Protein AF-A0A357HH39-F1 (afdb_monomer_lite)

Foldseek 3Di:
DDDDDDDDQPAAQPEEDQDLVPAAARYAHDQDDDPVDGSVVCPVSSVVRHHRD

Sequence (53 aa):
MTQLIGKEPTSPITGIATDSRECITGDLYVALKGEQVDGHQFIQQAKDNGAVA

Radius of gyration: 11.98 Å; chains: 1; bounding box: 33×20×28 Å

pLDDT: mean 95.76, std 4.82, range [71.0, 98.69]

Secondary structure (DSSP, 8-state):
-----SPPPSS---EEESSTTT--TTEEE---B-SS-BGGGGHHHHHHTT---

Structure (mmCIF, N/CA/C/O backbone):
data_AF-A0A357HH39-F1
#
_entry.id   AF-A0A357HH39-F1
#
loop_
_atom_site.group_PDB
_atom_site.id
_atom_site.type_symbol
_atom_site.label_atom_id
_atom_site.label_alt_id
_atom_site.label_comp_id
_atom_site.label_asym_id
_atom_site.label_entity_id
_atom_site.label_seq_id
_atom_site.pdbx_PDB_ins_code
_atom_site.Cartn_x
_atom_site.Cartn_y
_atom_site.Cartn_z
_atom_site.occupancy
_atom_site.B_iso_or_equiv
_atom_site.auth_seq_id
_atom_site.auth_comp_id
_atom_site.auth_asym_id
_atom_site.auth_atom_id
_atom_site.pdbx_PDB_model_num
ATOM 1 N N . MET A 1 1 ? 23.688 -6.593 12.348 1.00 71.00 1 MET A N 1
ATOM 2 C CA . MET A 1 1 ? 23.654 -7.432 11.133 1.00 71.00 1 MET A CA 1
ATOM 3 C C . MET A 1 1 ? 22.232 -7.380 10.615 1.00 71.00 1 MET A C 1
ATOM 5 O O . MET A 1 1 ? 21.338 -7.716 11.378 1.00 71.00 1 MET A O 1
ATOM 9 N N . THR A 1 2 ? 22.010 -6.881 9.402 1.00 84.38 2 THR A N 1
ATOM 10 C CA . THR A 1 2 ? 20.669 -6.862 8.796 1.00 84.38 2 THR A CA 1
ATOM 11 C C . THR A 1 2 ? 20.482 -8.148 8.004 1.00 84.38 2 THR A C 1
ATOM 13 O O . THR A 1 2 ? 21.380 -8.530 7.256 1.00 84.38 2 THR A O 1
ATOM 16 N N . GLN A 1 3 ? 19.344 -8.815 8.182 1.00 89.06 3 GLN A N 1
ATOM 17 C CA . GLN A 1 3 ? 18.974 -10.014 7.436 1.00 89.06 3 GLN A CA 1
ATOM 18 C C . GLN A 1 3 ? 17.723 -9.715 6.610 1.00 89.06 3 GLN A C 1
ATOM 20 O O . GLN A 1 3 ? 16.736 -9.219 7.148 1.00 89.06 3 GLN A O 1
ATOM 25 N N . LEU A 1 4 ? 17.777 -10.011 5.312 1.00 90.25 4 LEU A N 1
ATOM 26 C CA . LEU A 1 4 ? 16.624 -9.950 4.415 1.00 90.25 4 LEU A CA 1
ATOM 27 C C . LEU A 1 4 ? 15.880 -11.292 4.456 1.00 90.25 4 LEU A C 1
ATOM 29 O O . LEU A 1 4 ? 16.508 -12.349 4.542 1.00 90.25 4 LEU A O 1
ATOM 33 N N . ILE A 1 5 ? 14.550 -11.243 4.399 1.00 92.81 5 ILE A N 1
ATOM 34 C CA . ILE A 1 5 ? 13.666 -12.414 4.355 1.00 92.81 5 ILE A CA 1
ATOM 35 C C . ILE A 1 5 ? 12.671 -12.268 3.199 1.00 92.81 5 ILE A C 1
ATOM 37 O O . ILE A 1 5 ? 12.317 -11.152 2.828 1.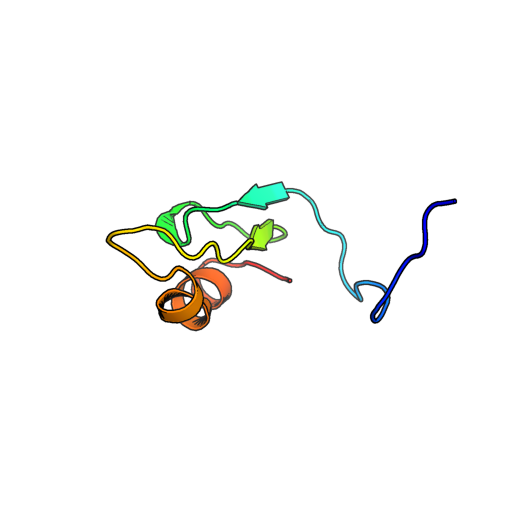00 92.81 5 ILE A O 1
ATOM 41 N N . GLY A 1 6 ? 12.182 -13.390 2.666 1.00 88.69 6 GLY A N 1
ATOM 42 C CA . GLY A 1 6 ? 11.183 -13.403 1.593 1.00 88.69 6 GLY A CA 1
ATOM 43 C C . GLY A 1 6 ? 11.778 -13.552 0.192 1.00 88.69 6 GLY A C 1
ATOM 44 O O . GLY A 1 6 ? 12.898 -14.033 0.026 1.00 88.69 6 GLY A O 1
ATOM 45 N N . LYS A 1 7 ? 10.978 -13.210 -0.822 1.00 90.06 7 LYS A N 1
ATOM 46 C CA . LYS A 1 7 ? 11.385 -13.203 -2.232 1.00 90.06 7 LYS A CA 1
ATOM 47 C C . LYS A 1 7 ? 11.618 -11.768 -2.680 1.00 90.06 7 LYS A C 1
ATOM 49 O O . LYS A 1 7 ? 10.902 -10.872 -2.243 1.00 90.06 7 LYS A O 1
ATOM 54 N N . GLU A 1 8 ? 12.561 -11.592 -3.596 1.00 90.62 8 GLU A N 1
ATOM 55 C CA . GLU A 1 8 ? 12.730 -10.320 -4.294 1.00 90.62 8 GLU A CA 1
ATOM 56 C C . GLU A 1 8 ? 11.433 -9.939 -5.033 1.00 90.62 8 GLU A C 1
ATOM 58 O O . GLU A 1 8 ? 10.801 -10.818 -5.641 1.00 90.62 8 GLU A O 1
ATOM 63 N N . PRO A 1 9 ? 11.022 -8.658 -5.004 1.00 89.62 9 PRO A N 1
ATOM 64 C CA . PRO A 1 9 ? 9.883 -8.18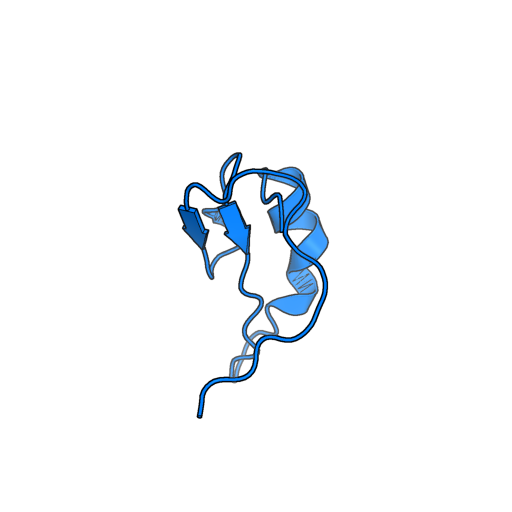6 -5.775 1.00 89.62 9 PRO A CA 1
ATOM 65 C C . PRO A 1 9 ? 10.096 -8.445 -7.268 1.00 89.62 9 PRO A C 1
ATOM 67 O O . PRO A 1 9 ? 11.145 -8.136 -7.831 1.00 89.62 9 PRO A O 1
ATOM 70 N N . THR A 1 10 ? 9.079 -8.976 -7.944 1.00 91.19 10 THR A N 1
ATOM 71 C CA . THR A 1 10 ? 9.111 -9.181 -9.403 1.00 91.19 10 THR A CA 1
ATOM 72 C C . THR A 1 10 ? 8.735 -7.922 -10.185 1.00 91.19 10 THR A C 1
ATOM 74 O O . THR A 1 10 ? 8.696 -7.941 -11.414 1.00 91.19 10 THR A O 1
ATOM 77 N N . SER A 1 11 ? 8.409 -6.832 -9.493 1.00 90.38 11 SER A N 1
ATOM 78 C CA . SER A 1 11 ? 8.026 -5.549 -10.078 1.00 90.38 11 SER A CA 1
ATOM 79 C C . SER A 1 11 ? 8.665 -4.407 -9.286 1.00 90.38 11 SER A C 1
ATOM 81 O O . SER A 1 11 ? 8.834 -4.547 -8.073 1.00 90.38 11 SER A O 1
ATOM 83 N N . PRO A 1 12 ? 9.046 -3.295 -9.941 1.00 94.88 12 PRO A N 1
ATOM 84 C CA . PRO A 1 12 ? 9.584 -2.137 -9.240 1.00 94.88 12 PRO A CA 1
ATOM 85 C C . PRO A 1 12 ? 8.578 -1.592 -8.225 1.00 94.88 12 PRO A C 1
ATOM 87 O O . PRO A 1 12 ? 7.415 -1.385 -8.565 1.00 94.88 12 PRO A O 1
ATOM 90 N N . ILE A 1 13 ? 9.047 -1.327 -7.007 1.00 97.25 13 ILE A N 1
ATOM 91 C CA . ILE A 1 13 ? 8.290 -0.575 -6.006 1.00 97.25 13 ILE A CA 1
ATOM 92 C C . ILE A 1 13 ? 8.616 0.903 -6.203 1.00 97.25 13 ILE A C 1
ATOM 94 O O . ILE A 1 13 ? 9.772 1.305 -6.062 1.00 97.25 13 ILE A O 1
ATOM 98 N N . THR A 1 14 ? 7.615 1.701 -6.562 1.00 98.06 14 THR A N 1
ATOM 99 C CA . THR A 1 14 ? 7.775 3.136 -6.856 1.00 98.06 14 THR A CA 1
ATOM 100 C C . THR A 1 14 ? 7.199 4.042 -5.773 1.00 98.06 14 THR A C 1
ATOM 102 O O . THR A 1 14 ? 7.473 5.241 -5.783 1.00 98.06 14 THR A O 1
ATOM 105 N N . GLY A 1 15 ? 6.449 3.474 -4.828 1.00 98.06 15 GLY A N 1
ATOM 106 C CA . GLY A 1 15 ? 5.865 4.179 -3.693 1.00 98.06 15 GLY A CA 1
ATOM 107 C C . GLY A 1 15 ? 5.519 3.236 -2.541 1.00 98.06 15 GLY A C 1
ATOM 108 O O . GLY A 1 15 ? 5.663 2.015 -2.642 1.00 98.06 15 GLY A O 1
ATOM 109 N N . ILE A 1 16 ? 5.132 3.815 -1.406 1.00 98.31 16 ILE A N 1
ATOM 110 C CA . ILE A 1 16 ? 4.747 3.091 -0.190 1.00 98.31 16 ILE A CA 1
ATOM 111 C C . ILE A 1 16 ? 3.492 3.761 0.362 1.00 98.31 16 ILE A C 1
ATOM 113 O O . ILE A 1 16 ? 3.489 4.977 0.553 1.00 98.31 16 ILE A O 1
ATOM 117 N N . ALA A 1 17 ? 2.472 2.968 0.683 1.00 98.44 17 ALA A N 1
ATOM 118 C CA . ALA A 1 17 ? 1.235 3.448 1.291 1.00 98.44 17 ALA A CA 1
ATOM 119 C C . ALA A 1 17 ? 0.838 2.576 2.491 1.00 98.44 17 ALA A C 1
ATOM 121 O O . ALA A 1 17 ? 0.980 1.355 2.464 1.00 98.44 17 ALA A O 1
ATOM 122 N N . THR A 1 18 ? 0.315 3.196 3.550 1.00 98.06 18 THR A N 1
ATOM 123 C CA . THR A 1 18 ? -0.301 2.499 4.700 1.00 98.06 18 THR A CA 1
ATOM 124 C C . THR A 1 18 ? -1.829 2.598 4.684 1.00 98.06 18 THR A C 1
ATOM 126 O O . THR A 1 18 ? -2.510 1.808 5.343 1.00 98.06 18 THR A O 1
ATOM 129 N N . ASP A 1 19 ? -2.386 3.521 3.894 1.00 97.88 19 ASP A N 1
ATOM 130 C CA . ASP A 1 19 ? -3.817 3.663 3.643 1.00 97.88 19 ASP A CA 1
ATOM 131 C C . ASP A 1 19 ? -4.167 3.081 2.267 1.00 97.88 19 ASP A C 1
ATOM 133 O O . ASP A 1 19 ? -3.723 3.576 1.234 1.00 97.88 19 ASP A O 1
ATOM 137 N N . SER A 1 20 ? -4.983 2.024 2.246 1.00 98.12 20 SER A N 1
ATOM 138 C CA . SER A 1 20 ? -5.369 1.331 1.006 1.00 98.12 20 SER A CA 1
ATOM 139 C C . SER A 1 20 ? -6.108 2.238 0.017 1.00 98.12 20 SER A C 1
ATOM 141 O O . SER A 1 20 ? -6.110 1.973 -1.185 1.00 98.12 20 SER A O 1
ATOM 143 N N . ARG A 1 21 ? -6.729 3.319 0.510 1.00 98.00 21 ARG A N 1
ATOM 144 C CA . ARG A 1 21 ? -7.454 4.308 -0.300 1.00 98.00 21 ARG A CA 1
ATOM 145 C C . ARG A 1 21 ? -6.521 5.220 -1.094 1.00 98.00 21 ARG A C 1
ATOM 147 O O . ARG A 1 21 ? -6.973 5.828 -2.057 1.00 98.00 21 ARG A O 1
ATOM 154 N N . GLU A 1 22 ? -5.262 5.322 -0.682 1.00 98.06 22 GLU A N 1
ATOM 155 C CA . GLU A 1 22 ? -4.247 6.171 -1.311 1.00 98.06 22 GLU A CA 1
ATOM 156 C C . GLU A 1 22 ? -3.331 5.392 -2.259 1.00 98.06 22 GLU A C 1
ATOM 158 O O . GLU A 1 22 ? -2.572 6.014 -2.997 1.00 98.06 22 GLU A O 1
ATOM 163 N N . CYS A 1 23 ? -3.408 4.055 -2.256 1.00 98.56 23 CYS A N 1
ATOM 164 C CA . CYS A 1 23 ? -2.609 3.215 -3.140 1.00 98.56 23 CYS A CA 1
ATOM 165 C C . CYS A 1 23 ? -2.792 3.611 -4.607 1.00 98.56 23 CYS A C 1
ATOM 167 O O . CYS A 1 23 ? -3.911 3.817 -5.082 1.00 98.56 23 CYS A O 1
ATOM 169 N N . ILE A 1 24 ? -1.678 3.640 -5.327 1.00 97.88 24 ILE A N 1
ATOM 170 C CA . ILE A 1 24 ? -1.625 3.794 -6.775 1.00 97.88 24 ILE A CA 1
ATOM 171 C C . ILE A 1 24 ? -0.773 2.685 -7.400 1.00 97.88 24 ILE A C 1
ATOM 173 O O . ILE A 1 24 ? -0.140 1.878 -6.716 1.00 97.88 24 ILE A O 1
ATOM 177 N N . THR A 1 25 ? -0.754 2.635 -8.735 1.00 98.00 25 THR A N 1
ATOM 178 C CA . THR A 1 25 ? 0.066 1.671 -9.483 1.00 98.00 25 THR A CA 1
ATOM 179 C C . THR A 1 25 ? 1.538 1.755 -9.075 1.00 98.00 25 THR A C 1
ATOM 181 O O . THR A 1 25 ? 2.171 2.792 -9.260 1.00 98.00 25 THR A O 1
ATOM 184 N N . GLY A 1 26 ? 2.083 0.635 -8.592 1.00 97.25 26 GLY A N 1
ATOM 185 C CA . GLY A 1 26 ? 3.498 0.501 -8.220 1.00 97.25 26 GLY A CA 1
ATOM 186 C C . GLY A 1 26 ? 3.786 0.647 -6.725 1.00 97.25 26 GLY A C 1
ATOM 187 O O . GLY A 1 26 ? 4.944 0.521 -6.318 1.00 97.25 26 GLY A O 1
ATOM 188 N N . ASP A 1 27 ? 2.763 0.873 -5.901 1.00 98.31 27 ASP A N 1
ATOM 189 C CA . ASP A 1 27 ? 2.938 0.970 -4.455 1.00 98.31 27 ASP A CA 1
ATOM 190 C C . ASP A 1 27 ? 3.160 -0.390 -3.783 1.00 98.31 27 ASP A C 1
ATOM 192 O O . ASP A 1 27 ? 2.581 -1.408 -4.170 1.00 98.31 27 ASP A O 1
ATOM 196 N N . LEU A 1 28 ? 3.965 -0.373 -2.719 1.00 97.81 28 LEU A N 1
ATOM 197 C CA . LEU A 1 28 ? 3.964 -1.378 -1.659 1.00 97.81 28 LEU A CA 1
ATOM 198 C C . LEU A 1 28 ? 2.937 -0.971 -0.595 1.00 97.81 28 LEU A C 1
ATOM 200 O O . LEU A 1 28 ? 3.091 0.076 0.046 1.00 97.81 28 LEU A O 1
ATOM 204 N N . TYR A 1 29 ? 1.919 -1.801 -0.376 1.00 98.44 29 TYR A N 1
ATOM 205 C CA . TYR A 1 29 ? 0.933 -1.585 0.676 1.00 98.44 29 TYR A CA 1
ATOM 206 C C . TYR A 1 29 ? 1.386 -2.211 1.999 1.00 98.44 29 TYR A C 1
ATOM 208 O O . TYR A 1 29 ? 1.546 -3.424 2.127 1.00 98.44 29 TYR A O 1
ATOM 216 N N . VAL A 1 30 ? 1.546 -1.383 3.030 1.00 98.25 30 VAL A N 1
ATOM 217 C CA . VAL A 1 30 ? 1.914 -1.835 4.374 1.00 98.25 30 VAL A CA 1
ATOM 218 C C . VAL A 1 30 ? 0.656 -1.932 5.232 1.00 98.25 30 VAL A C 1
ATOM 220 O O . VAL A 1 30 ? 0.211 -0.958 5.840 1.00 98.25 30 VAL A O 1
ATOM 223 N N . ALA A 1 31 ? 0.086 -3.136 5.298 1.00 98.25 31 ALA A N 1
ATOM 224 C CA . ALA A 1 31 ? -1.072 -3.438 6.132 1.00 98.25 31 ALA A CA 1
ATOM 225 C C . ALA A 1 31 ? -0.701 -3.408 7.627 1.00 98.25 31 ALA A C 1
ATOM 227 O O . ALA A 1 31 ? -0.156 -4.363 8.181 1.00 98.25 31 ALA A O 1
ATOM 228 N N . LEU A 1 32 ? -1.006 -2.299 8.299 1.00 97.75 32 LEU A N 1
ATOM 229 C CA . LEU A 1 32 ? -0.770 -2.140 9.733 1.00 97.75 32 LEU A CA 1
ATOM 230 C C . LEU A 1 32 ? -2.021 -2.505 10.535 1.00 97.75 32 LEU A C 1
ATOM 232 O O . LEU A 1 32 ? -3.134 -2.106 10.196 1.00 97.75 32 LEU A O 1
ATOM 236 N N . LYS A 1 33 ? -1.833 -3.218 11.648 1.00 97.75 33 LYS A N 1
ATOM 237 C CA . LYS A 1 33 ? -2.888 -3.426 12.641 1.00 97.75 33 LYS A CA 1
ATOM 238 C C . LYS A 1 33 ? -2.842 -2.307 13.679 1.00 97.75 33 LYS A C 1
ATOM 240 O O . LYS A 1 33 ? -1.901 -2.238 14.466 1.00 97.75 33 LYS A O 1
ATOM 245 N N . GLY A 1 34 ? -3.849 -1.442 13.665 1.00 95.44 34 GLY A N 1
ATOM 246 C CA . GLY A 1 34 ? -4.065 -0.408 14.673 1.00 95.44 34 GLY A CA 1
ATOM 247 C C . GLY A 1 34 ? -5.012 -0.862 15.786 1.00 95.44 34 GLY A C 1
ATOM 248 O O . GLY A 1 34 ? -5.484 -1.998 15.808 1.00 95.44 34 GLY A O 1
ATOM 249 N N . GLU A 1 35 ? -5.320 0.050 16.709 1.00 97.50 35 GLU A N 1
ATOM 250 C CA . GLU A 1 35 ? -6.242 -0.218 17.824 1.00 97.50 35 GLU A CA 1
ATOM 251 C C . GLU A 1 35 ? -7.693 -0.405 17.363 1.00 97.50 35 GLU A C 1
ATOM 253 O O . GLU A 1 35 ? -8.412 -1.244 17.898 1.00 97.50 35 G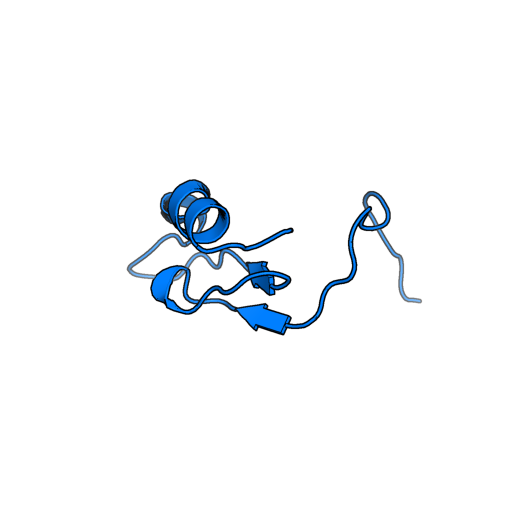LU A O 1
ATOM 258 N N . GLN A 1 36 ? -8.122 0.377 16.367 1.00 96.44 36 GLN A N 1
ATOM 259 C CA . GLN A 1 36 ? -9.507 0.389 15.881 1.00 96.44 36 GLN A CA 1
ATOM 260 C C . GLN A 1 36 ? -9.694 -0.388 14.576 1.00 96.44 36 GLN A C 1
ATOM 262 O O . GLN A 1 36 ? -10.798 -0.832 14.272 1.00 96.44 36 GLN A O 1
ATOM 267 N N . VAL A 1 37 ? -8.631 -0.513 13.783 1.00 96.81 37 VAL A N 1
ATOM 268 C CA . VAL A 1 37 ? -8.697 -0.974 12.396 1.00 96.81 37 VAL A CA 1
ATOM 269 C C . VAL A 1 37 ? -7.546 -1.931 12.121 1.00 96.81 37 VAL A C 1
ATOM 271 O O . VAL A 1 37 ? -6.402 -1.643 12.472 1.00 96.81 37 VAL A O 1
ATOM 274 N N . ASP A 1 38 ? -7.839 -3.048 11.460 1.00 98.19 38 ASP A N 1
ATOM 275 C CA . ASP A 1 38 ? -6.833 -3.987 10.974 1.00 98.19 38 ASP A CA 1
ATOM 276 C C . ASP A 1 38 ? -6.650 -3.820 9.457 1.00 98.19 38 ASP A C 1
ATOM 278 O O . ASP A 1 38 ? -7.509 -4.219 8.670 1.00 98.19 38 ASP A O 1
ATOM 282 N N . GLY A 1 39 ? -5.527 -3.224 9.036 1.00 98.19 39 GLY A N 1
ATOM 283 C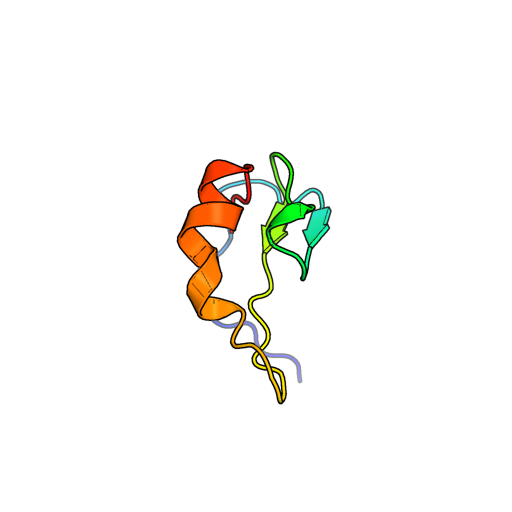 CA . GLY A 1 39 ? -5.224 -2.935 7.631 1.00 98.19 39 GLY A CA 1
ATOM 284 C C . GLY A 1 39 ? -5.249 -4.164 6.716 1.00 98.19 39 GLY A C 1
ATOM 285 O O . GLY A 1 39 ? -5.505 -4.043 5.519 1.00 98.19 39 GLY A O 1
ATOM 286 N N . HIS A 1 40 ? -5.071 -5.366 7.272 1.00 98.62 40 HIS A N 1
ATOM 287 C CA . HIS A 1 40 ? -5.142 -6.615 6.511 1.00 98.62 40 HIS A CA 1
ATOM 288 C C . HIS A 1 40 ? -6.522 -6.835 5.877 1.00 98.62 40 HIS A C 1
ATOM 290 O O . HIS A 1 40 ? -6.629 -7.481 4.835 1.00 98.62 40 HIS A O 1
ATOM 296 N N . GLN A 1 41 ? -7.578 -6.255 6.456 1.00 98.56 41 GLN A N 1
ATOM 297 C CA . GLN A 1 41 ? -8.932 -6.317 5.905 1.00 98.56 41 GLN A CA 1
ATOM 298 C C . GLN A 1 41 ? -9.060 -5.588 4.555 1.00 98.56 41 GLN A C 1
ATOM 300 O O . GLN A 1 41 ? -10.016 -5.842 3.824 1.00 98.56 41 GLN A O 1
ATOM 305 N N . PHE A 1 42 ? -8.099 -4.729 4.190 1.00 98.50 42 PHE A N 1
ATOM 306 C CA . PHE A 1 42 ? -8.131 -3.921 2.966 1.00 98.50 42 PHE A CA 1
ATOM 307 C C . PHE A 1 42 ? -7.105 -4.334 1.905 1.00 98.50 42 PHE A C 1
ATOM 309 O O . PHE A 1 42 ? -6.906 -3.602 0.939 1.00 98.50 42 PHE A O 1
ATOM 316 N N . ILE A 1 43 ? -6.483 -5.512 2.031 1.00 98.44 43 ILE A N 1
ATOM 317 C CA . ILE A 1 43 ? -5.507 -6.009 1.042 1.00 98.44 43 ILE A CA 1
ATOM 318 C C . ILE A 1 43 ? -6.110 -6.053 -0.368 1.00 98.44 43 ILE A C 1
ATOM 320 O O . ILE A 1 43 ? -5.465 -5.635 -1.329 1.00 98.44 43 ILE A O 1
ATOM 324 N N . GLN A 1 44 ? -7.357 -6.518 -0.500 1.00 98.62 44 GLN A N 1
ATOM 325 C CA . GLN A 1 44 ? -8.014 -6.574 -1.807 1.00 98.62 44 GLN A CA 1
ATOM 326 C C . GLN A 1 44 ? -8.215 -5.169 -2.393 1.00 98.62 44 GLN A C 1
ATOM 328 O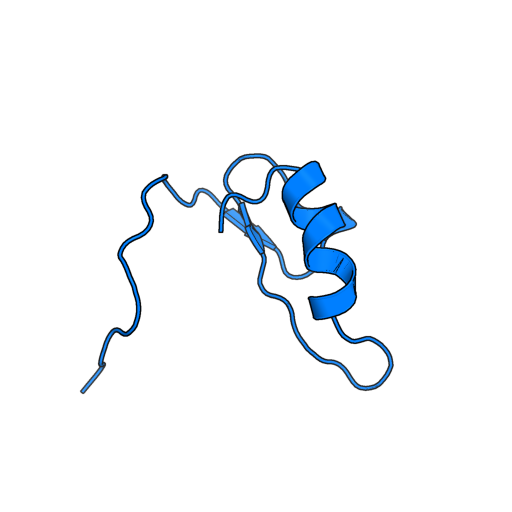 O . GLN A 1 44 ? -7.912 -4.957 -3.560 1.00 98.62 44 GLN A O 1
ATOM 333 N N . GLN A 1 45 ? -8.622 -4.197 -1.572 1.00 98.69 45 GLN A N 1
ATOM 334 C CA . GLN A 1 45 ? -8.800 -2.811 -2.007 1.00 98.69 45 GLN A CA 1
ATOM 335 C C . GLN A 1 45 ? -7.478 -2.169 -2.449 1.00 98.69 45 GLN A C 1
ATOM 337 O O . GLN A 1 45 ? -7.444 -1.496 -3.475 1.00 98.69 45 GLN A O 1
ATOM 342 N N . ALA A 1 46 ? -6.390 -2.387 -1.704 1.00 98.62 46 ALA A N 1
ATOM 343 C CA . ALA A 1 46 ? -5.066 -1.884 -2.068 1.00 98.62 46 ALA A CA 1
ATOM 344 C C . ALA A 1 46 ? -4.601 -2.457 -3.416 1.00 98.62 46 ALA A C 1
ATOM 346 O O . ALA A 1 46 ? -4.124 -1.720 -4.280 1.00 98.62 46 ALA A O 1
ATOM 347 N N . LYS A 1 47 ? -4.807 -3.765 -3.622 1.00 98.19 47 LYS A N 1
ATOM 348 C CA . LYS A 1 47 ? -4.511 -4.440 -4.889 1.00 98.19 47 LYS A CA 1
ATOM 349 C C . LYS A 1 47 ? -5.339 -3.874 -6.042 1.00 98.19 47 LYS A C 1
ATOM 351 O O . LYS A 1 47 ? -4.786 -3.598 -7.103 1.00 98.19 47 LYS A O 1
ATOM 356 N N . ASP A 1 48 ? -6.638 -3.676 -5.831 1.00 98.44 48 ASP A N 1
ATOM 35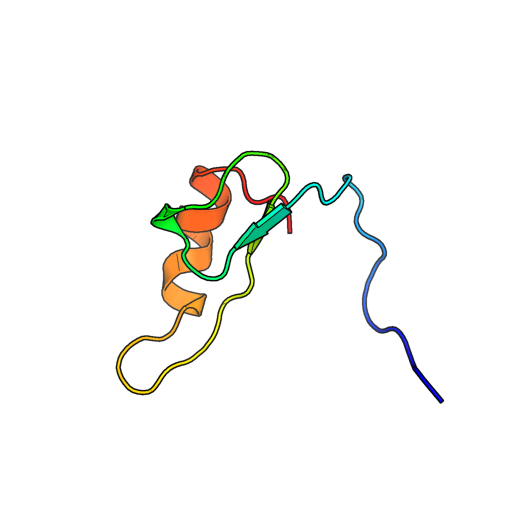7 C CA . ASP A 1 48 ? -7.540 -3.118 -6.845 1.00 98.44 48 ASP A CA 1
ATOM 358 C C . ASP A 1 48 ? -7.152 -1.673 -7.218 1.00 98.44 48 ASP A C 1
ATOM 360 O O . ASP A 1 48 ? -7.328 -1.263 -8.364 1.00 98.44 48 ASP A O 1
ATOM 364 N N . ASN A 1 49 ? -6.547 -0.934 -6.282 1.00 98.25 49 ASN A N 1
ATOM 365 C CA . ASN A 1 49 ? -6.030 0.421 -6.489 1.00 98.25 49 ASN A CA 1
ATOM 366 C C . ASN A 1 49 ? -4.610 0.469 -7.099 1.00 98.25 49 ASN A C 1
ATOM 368 O O . ASN A 1 49 ? -4.127 1.542 -7.461 1.00 98.25 49 ASN A O 1
ATOM 372 N N . GLY A 1 50 ? -3.951 -0.679 -7.285 1.00 96.88 50 GLY A N 1
ATOM 373 C CA . GLY A 1 50 ? -2.682 -0.781 -8.013 1.00 96.88 50 GLY A CA 1
ATOM 374 C C . GLY A 1 50 ? -1.448 -1.075 -7.163 1.00 96.88 50 GLY A C 1
ATOM 375 O O . GLY A 1 50 ? -0.341 -1.068 -7.709 1.00 96.88 50 GLY A O 1
ATOM 376 N N . ALA A 1 51 ? -1.611 -1.382 -5.873 1.00 97.88 51 ALA A N 1
ATOM 377 C CA . ALA A 1 51 ? -0.508 -1.918 -5.085 1.00 97.88 51 ALA A CA 1
ATOM 378 C C . ALA A 1 51 ? 0.017 -3.215 -5.727 1.00 97.88 51 ALA A C 1
ATOM 380 O O . ALA A 1 51 ? -0.751 -4.112 -6.094 1.00 97.88 51 ALA A O 1
ATOM 381 N N . VAL A 1 52 ? 1.336 -3.298 -5.881 1.00 96.69 52 VAL A N 1
ATOM 382 C CA . VAL A 1 52 ? 2.032 -4.419 -6.534 1.00 96.69 52 VAL A CA 1
ATOM 383 C C . VAL A 1 52 ? 2.690 -5.365 -5.532 1.00 96.69 52 VAL A C 1
ATOM 385 O O . VAL A 1 52 ? 3.109 -6.459 -5.918 1.00 96.69 52 VAL A O 1
ATOM 388 N N . ALA A 1 53 ? 2.774 -4.952 -4.265 1.00 94.75 53 ALA A N 1
ATOM 389 C CA . ALA A 1 53 ? 3.313 -5.720 -3.150 1.00 94.75 53 ALA A CA 1
ATOM 390 C C . ALA A 1 53 ? 2.567 -5.404 -1.849 1.00 94.75 53 ALA A C 1
ATOM 392 O O . ALA A 1 53 ? 2.086 -4.255 -1.711 1.00 94.75 53 ALA A O 1
#